Protein AF-A0A935NNP7-F1 (afdb_monomer_lite)

Foldseek 3Di:
DDDDDFFPKDKDAAFDKDKDAAQAKKKKAWQAAKKWKDFPPDPDIRIHHHGDIDIDGGRTIMMITGHHITMMTIGGD

Secondary structure (DSSP, 8-state):
---PPSSEEEEE-TT-EEEEE-SS-EEEEEEEEEEEEE-TT--S-EEEETT-EEEE-TT-EEEEEEEEEEEEEEEE-

Radius of gyration: 11.61 Å; chains: 1; bounding 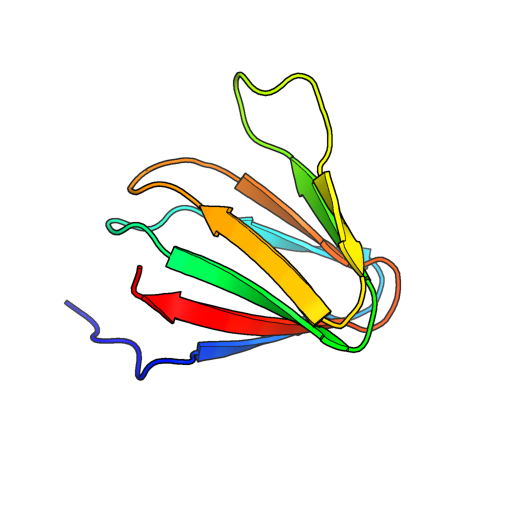box: 32×22×28 Å

pLDDT: mean 92.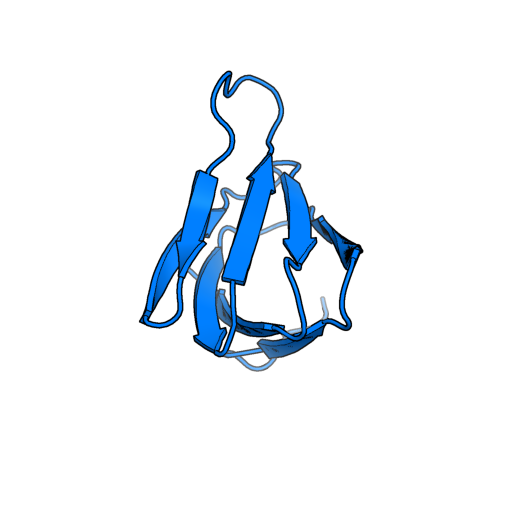91, std 10.81, range [46.0, 98.81]

Sequence (77 aa):
MLQLQTPLVLQLSDGQLLRWTQAMAVTLRVIAGRVWVTRPGDLDDHFLDAGDQLRLDARSRALIGAEGEAKLAVDAA

Structure (mmCIF, N/CA/C/O backbone):
data_AF-A0A935NNP7-F1
#
_entry.id   AF-A0A935NNP7-F1
#
loop_
_atom_site.group_PDB
_atom_site.id
_atom_site.type_symbol
_atom_site.label_atom_id
_atom_site.label_alt_id
_atom_site.label_comp_id
_atom_site.label_asym_id
_atom_site.label_entity_id
_atom_site.label_seq_id
_atom_site.pdbx_PDB_ins_code
_atom_site.Cartn_x
_atom_site.Cartn_y
_atom_site.Cartn_z
_atom_site.occupancy
_atom_site.B_iso_or_equiv
_atom_site.auth_seq_id
_atom_site.auth_comp_id
_atom_site.auth_asym_id
_atom_site.auth_atom_id
_atom_site.pdbx_PDB_model_num
ATOM 1 N N . MET A 1 1 ? 25.934 -1.957 9.941 1.00 52.66 1 MET A N 1
ATOM 2 C CA . MET A 1 1 ? 24.635 -2.020 9.237 1.00 52.66 1 MET A CA 1
ATOM 3 C C . MET A 1 1 ? 23.587 -2.340 10.292 1.00 52.66 1 MET A C 1
ATOM 5 O O . MET A 1 1 ? 23.783 -3.322 10.994 1.00 52.66 1 MET A O 1
ATOM 9 N N . LEU A 1 2 ? 22.581 -1.485 10.506 1.00 46.00 2 LEU A N 1
ATOM 10 C CA . LEU A 1 2 ? 21.526 -1.748 11.495 1.00 46.00 2 LEU A CA 1
ATOM 11 C C . LEU A 1 2 ? 20.726 -2.975 11.035 1.00 46.00 2 LEU A C 1
ATOM 13 O O . LEU A 1 2 ? 20.111 -2.937 9.973 1.00 46.00 2 LEU A O 1
ATOM 17 N N . GLN A 1 3 ? 20.778 -4.069 11.798 1.00 55.62 3 GLN A N 1
ATOM 18 C CA . GLN A 1 3 ? 19.856 -5.188 11.620 1.00 55.62 3 GLN A CA 1
ATOM 19 C C . GLN A 1 3 ? 18.539 -4.796 12.285 1.00 55.62 3 GLN A C 1
ATOM 21 O O . GLN A 1 3 ? 18.453 -4.729 13.509 1.00 55.62 3 GLN A O 1
ATOM 26 N N . LEU A 1 4 ? 17.529 -4.482 11.477 1.00 59.19 4 LEU A N 1
ATOM 27 C CA . LEU A 1 4 ? 16.168 -4.320 11.976 1.00 59.19 4 LEU A CA 1
ATOM 28 C C . LEU A 1 4 ? 15.669 -5.699 12.419 1.00 59.19 4 LEU A C 1
ATOM 30 O O . LEU A 1 4 ? 15.724 -6.655 11.644 1.00 59.19 4 LEU A O 1
ATOM 34 N N . GLN A 1 5 ? 15.214 -5.807 13.667 1.00 70.88 5 GLN A N 1
ATOM 35 C CA . GLN A 1 5 ? 14.478 -6.987 14.113 1.00 70.88 5 GLN A CA 1
A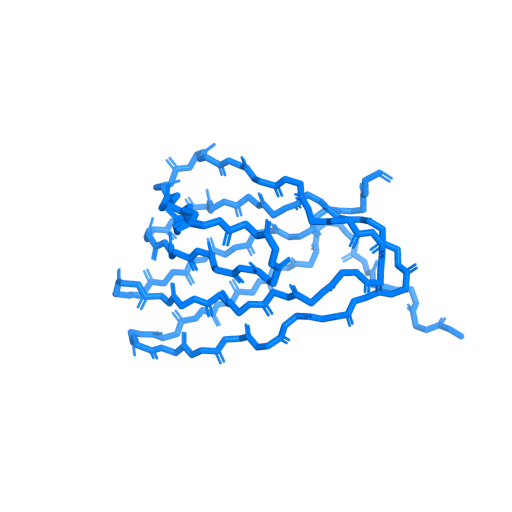TOM 36 C C . GLN A 1 5 ? 13.196 -7.066 13.284 1.00 70.88 5 GLN A C 1
ATOM 38 O O . GLN A 1 5 ? 12.431 -6.104 13.233 1.00 70.88 5 GLN A O 1
ATOM 43 N N . THR A 1 6 ? 13.018 -8.177 12.576 1.00 76.62 6 THR A N 1
ATOM 44 C CA . THR A 1 6 ? 11.855 -8.417 11.722 1.00 76.62 6 THR A CA 1
ATOM 45 C C . THR A 1 6 ? 10.818 -9.264 12.474 1.00 76.62 6 THR A C 1
ATOM 47 O O . THR A 1 6 ? 11.213 -10.202 13.171 1.00 76.62 6 THR A O 1
ATOM 50 N N . PRO A 1 7 ? 9.512 -8.943 12.371 1.00 82.38 7 PRO A N 1
ATOM 51 C CA . PRO A 1 7 ? 8.962 -7.785 11.664 1.00 82.38 7 PRO A CA 1
ATOM 52 C C . PRO A 1 7 ? 9.259 -6.457 12.375 1.00 82.38 7 PRO A C 1
ATOM 54 O O . PRO A 1 7 ? 9.031 -6.317 13.577 1.00 82.38 7 PRO A O 1
ATOM 57 N N . LEU A 1 8 ? 9.675 -5.446 11.606 1.00 91.44 8 LEU A N 1
ATOM 58 C CA . LEU A 1 8 ? 9.600 -4.061 12.067 1.00 91.44 8 LEU A CA 1
ATOM 59 C C . LEU A 1 8 ? 8.137 -3.630 11.979 1.00 91.44 8 LEU A C 1
ATOM 61 O O . LEU A 1 8 ? 7.561 -3.622 10.892 1.00 91.44 8 LEU A O 1
ATOM 65 N N . VAL A 1 9 ? 7.544 -3.257 13.110 1.00 95.44 9 VAL A N 1
ATOM 66 C CA . VAL A 1 9 ? 6.167 -2.760 13.150 1.00 95.44 9 VAL A CA 1
ATOM 67 C C . VAL A 1 9 ? 6.166 -1.239 13.084 1.00 95.44 9 VAL A C 1
ATOM 69 O O . VAL A 1 9 ? 6.841 -0.576 13.870 1.00 95.44 9 VAL A O 1
ATOM 72 N N . LEU A 1 10 ? 5.385 -0.693 12.157 1.00 95.94 10 LEU A N 1
ATOM 73 C CA . LEU A 1 10 ? 5.202 0.739 11.963 1.00 95.94 10 LEU A CA 1
ATOM 74 C C . LEU A 1 10 ? 3.747 1.105 12.246 1.00 95.94 10 LEU A C 1
ATOM 76 O O . LEU A 1 10 ? 2.830 0.400 11.825 1.00 95.94 10 LEU A O 1
ATOM 80 N N . GLN A 1 11 ? 3.550 2.221 12.939 1.00 98.06 11 GLN A N 1
ATOM 81 C CA . GLN A 1 11 ? 2.247 2.853 13.101 1.00 98.06 11 GLN A CA 1
ATOM 82 C C . GLN A 1 11 ? 2.260 4.146 12.292 1.00 98.06 11 GLN A C 1
ATOM 84 O O . GLN A 1 11 ? 3.176 4.956 12.447 1.00 98.06 11 GLN A O 1
ATOM 89 N N . LEU A 1 12 ? 1.265 4.313 11.430 1.00 98.38 12 LEU A N 1
ATOM 90 C CA . LEU A 1 12 ? 1.041 5.527 10.663 1.00 98.38 12 LEU A CA 1
ATOM 91 C C . LEU A 1 12 ? -0.245 6.194 11.149 1.00 98.38 12 LEU A C 1
ATOM 93 O O . LEU A 1 12 ? -1.267 5.527 11.334 1.00 98.38 12 LEU A O 1
ATOM 97 N N . SER A 1 13 ? -0.178 7.503 11.358 1.00 98.62 13 SER A N 1
ATOM 98 C CA . SER A 1 13 ? -1.358 8.340 11.573 1.00 98.62 13 SER A CA 1
ATOM 99 C C . SER A 1 13 ? -2.098 8.583 10.256 1.0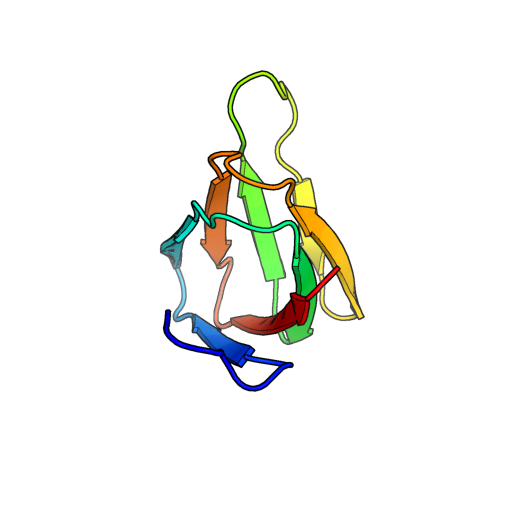0 98.62 13 SER A C 1
ATOM 101 O O . SER A 1 13 ? -1.514 8.444 9.180 1.00 98.62 13 SER A O 1
ATOM 103 N N . ASP A 1 14 ? -3.360 9.005 10.343 1.00 98.44 14 ASP A N 1
ATOM 104 C CA . ASP A 1 14 ? -4.156 9.384 9.172 1.00 98.44 14 ASP A CA 1
ATOM 105 C C . ASP A 1 14 ? -3.437 10.423 8.293 1.00 98.44 14 ASP A C 1
ATOM 107 O O . ASP A 1 14 ? -2.904 11.423 8.786 1.00 98.44 14 ASP A O 1
ATOM 111 N N . GLY A 1 15 ? -3.366 10.141 6.989 1.00 98.19 15 GLY A N 1
ATOM 112 C CA . GLY A 1 15 ? -2.675 10.958 5.993 1.00 98.19 15 GLY A CA 1
ATOM 113 C C . GLY A 1 15 ? -1.144 10.948 6.086 1.00 98.19 15 GLY A C 1
ATOM 114 O O . GLY A 1 15 ? -0.484 11.638 5.304 1.00 98.19 15 GLY A O 1
ATOM 115 N N . GLN A 1 16 ? -0.541 10.193 7.013 1.00 98.62 16 GLN A N 1
ATOM 116 C CA . GLN A 1 16 ? 0.912 10.135 7.138 1.00 98.62 16 GLN A CA 1
ATOM 117 C C . GLN A 1 16 ? 1.539 9.470 5.910 1.00 98.62 16 GLN A C 1
ATOM 119 O O . GLN A 1 16 ? 1.129 8.398 5.464 1.00 98.62 16 GLN A O 1
ATOM 124 N N . LEU A 1 17 ? 2.603 10.102 5.411 1.00 98.31 17 LEU A N 1
ATOM 125 C CA . LEU A 1 17 ? 3.400 9.604 4.301 1.00 98.31 17 LEU A CA 1
ATOM 126 C C . LEU A 1 17 ? 4.733 9.043 4.796 1.00 98.31 17 LEU A C 1
ATOM 128 O O . LEU A 1 17 ? 5.497 9.724 5.484 1.00 98.31 17 LEU A O 1
ATOM 132 N N . LEU A 1 18 ? 5.052 7.824 4.374 1.00 96.94 18 LEU A N 1
ATOM 133 C CA . LEU A 1 18 ? 6.339 7.184 4.598 1.00 96.94 18 LEU A CA 1
ATOM 134 C C . LEU A 1 18 ? 7.076 7.024 3.267 1.00 96.94 18 LEU A C 1
ATOM 136 O O . LEU A 1 18 ? 6.658 6.287 2.374 1.00 96.94 18 LEU A O 1
ATOM 140 N N . ARG A 1 19 ? 8.218 7.703 3.144 1.00 96.62 19 ARG A N 1
ATOM 141 C CA . ARG A 1 19 ? 9.149 7.493 2.031 1.00 96.62 19 ARG A CA 1
ATOM 142 C C . ARG A 1 19 ? 9.965 6.238 2.295 1.00 96.62 19 ARG A C 1
ATOM 144 O O . ARG A 1 19 ? 10.634 6.141 3.321 1.00 96.62 19 ARG A O 1
ATOM 151 N N . TRP A 1 20 ? 9.950 5.313 1.347 1.00 94.00 20 TRP A N 1
ATOM 152 C CA . TRP A 1 20 ? 10.646 4.043 1.461 1.00 94.00 20 TRP A CA 1
ATOM 153 C C . TRP A 1 20 ? 11.763 3.926 0.432 1.00 94.00 20 TRP A C 1
ATOM 155 O O . TRP A 1 20 ? 11.563 4.122 -0.768 1.00 94.00 20 TRP A O 1
ATOM 165 N N . THR A 1 21 ? 12.963 3.596 0.901 1.00 92.44 21 THR A N 1
ATOM 166 C CA . THR A 1 21 ? 14.086 3.132 0.079 1.00 92.44 21 THR A CA 1
ATOM 167 C C . THR A 1 21 ? 14.998 2.320 0.986 1.00 92.44 21 THR A C 1
ATOM 169 O O . THR A 1 21 ? 15.589 2.870 1.912 1.00 92.44 21 THR A O 1
ATOM 172 N N . GLN A 1 22 ? 15.102 1.014 0.748 1.00 86.00 22 GLN A N 1
ATOM 173 C CA . GLN A 1 22 ? 15.945 0.121 1.546 1.00 86.00 22 GLN A CA 1
ATOM 174 C C . GLN A 1 22 ? 16.956 -0.607 0.675 1.00 86.00 22 GLN A C 1
ATOM 176 O O . GLN A 1 22 ? 16.724 -0.839 -0.506 1.00 86.00 22 GLN A O 1
ATOM 181 N N . ALA A 1 23 ? 18.090 -0.991 1.260 1.00 87.69 23 ALA A N 1
ATOM 182 C CA . ALA A 1 23 ? 19.130 -1.726 0.542 1.00 87.69 23 ALA A CA 1
ATOM 183 C C . ALA A 1 23 ? 18.712 -3.158 0.162 1.00 87.69 23 ALA A C 1
ATOM 185 O O . ALA A 1 23 ? 19.290 -3.725 -0.764 1.00 87.69 23 ALA A O 1
ATOM 186 N N . MET A 1 24 ? 17.729 -3.721 0.868 1.00 89.38 24 MET A N 1
ATOM 187 C CA . MET A 1 24 ? 17.206 -5.077 0.695 1.00 89.38 24 MET A CA 1
ATOM 188 C C . MET A 1 24 ? 15.719 -5.050 0.348 1.00 89.38 24 MET A C 1
ATOM 190 O O . MET A 1 24 ? 15.033 -4.068 0.640 1.00 89.38 24 MET A O 1
ATOM 194 N N . ALA A 1 25 ? 15.250 -6.124 -0.285 1.00 93.00 25 ALA A N 1
ATOM 195 C CA . ALA A 1 25 ? 13.832 -6.319 -0.536 1.00 93.00 25 ALA A CA 1
ATOM 196 C C . ALA A 1 25 ? 13.114 -6.646 0.778 1.00 93.00 25 ALA A C 1
ATOM 198 O O . ALA A 1 25 ? 13.687 -7.277 1.669 1.00 93.00 25 ALA A O 1
ATOM 199 N N . VAL A 1 26 ? 11.862 -6.218 0.884 1.00 94.00 26 VAL A N 1
ATOM 200 C CA . VAL A 1 26 ? 11.009 -6.474 2.047 1.00 94.00 26 VAL A CA 1
ATOM 201 C C . VAL A 1 26 ? 9.602 -6.847 1.605 1.00 94.00 26 VAL A C 1
ATOM 203 O O . VAL A 1 26 ? 9.176 -6.501 0.501 1.00 94.00 26 VAL A O 1
ATOM 206 N N . THR A 1 27 ? 8.867 -7.509 2.489 1.00 96.19 27 THR A N 1
ATOM 207 C CA . THR A 1 27 ? 7.420 -7.672 2.360 1.00 96.19 27 THR A CA 1
ATOM 208 C C . THR A 1 27 ? 6.739 -6.723 3.333 1.00 96.19 27 THR A C 1
ATOM 210 O O . THR A 1 27 ? 6.951 -6.804 4.543 1.00 96.19 27 THR A O 1
ATOM 213 N N . LEU A 1 28 ? 5.943 -5.803 2.797 1.00 96.38 28 LEU A N 1
ATOM 214 C CA . LEU A 1 28 ? 5.034 -4.968 3.566 1.00 96.38 28 LEU A CA 1
ATOM 215 C C . LEU A 1 28 ? 3.737 -5.744 3.785 1.00 96.38 28 LEU A C 1
ATOM 217 O O . LEU A 1 28 ? 3.160 -6.226 2.817 1.00 96.38 28 LEU A O 1
ATOM 221 N N . ARG A 1 29 ? 3.260 -5.826 5.024 1.00 98.12 29 ARG A N 1
ATOM 222 C CA . ARG A 1 29 ? 1.963 -6.410 5.374 1.00 98.12 29 ARG A CA 1
ATOM 223 C C . ARG A 1 29 ? 1.138 -5.402 6.150 1.00 98.12 29 ARG A C 1
ATOM 225 O O . ARG A 1 29 ? 1.628 -4.837 7.131 1.00 98.12 29 ARG A O 1
ATOM 232 N N . VAL A 1 30 ? -0.116 -5.213 5.764 1.00 98.50 30 VAL A N 1
ATOM 233 C CA . VAL A 1 30 ? -1.044 -4.375 6.525 1.00 98.50 30 VAL A CA 1
ATOM 234 C C . VAL A 1 30 ? -1.657 -5.219 7.636 1.00 98.50 30 VAL A C 1
ATOM 236 O O . VAL A 1 30 ? -2.314 -6.224 7.385 1.00 98.50 30 VAL A O 1
ATOM 239 N N . ILE A 1 31 ? -1.411 -4.838 8.887 1.00 98.56 31 ILE A N 1
ATOM 240 C CA . ILE A 1 31 ? -1.996 -5.493 10.063 1.00 98.56 31 ILE A CA 1
ATOM 241 C C . ILE A 1 31 ? -3.399 -4.938 10.328 1.00 98.56 31 ILE A C 1
ATOM 243 O O . ILE A 1 31 ? -4.307 -5.696 10.655 1.00 98.56 31 ILE A O 1
ATOM 247 N N . ALA A 1 32 ? -3.563 -3.618 10.229 1.00 98.69 32 ALA A N 1
ATOM 248 C CA . ALA A 1 32 ? -4.823 -2.918 10.460 1.00 98.69 32 ALA A CA 1
ATOM 249 C C . ALA A 1 32 ? -4.854 -1.600 9.677 1.00 98.69 32 ALA A C 1
ATOM 251 O O . ALA A 1 32 ? -3.798 -1.013 9.428 1.00 98.69 32 ALA A O 1
ATOM 252 N N . GLY A 1 33 ? -6.057 -1.124 9.353 1.00 98.50 33 GLY A N 1
ATOM 253 C CA . GLY A 1 33 ? -6.258 0.066 8.525 1.00 98.50 33 GLY A CA 1
ATOM 254 C C . GLY A 1 33 ? -6.015 -0.214 7.044 1.00 98.50 33 GLY A C 1
ATOM 255 O O . GLY A 1 33 ? -6.079 -1.366 6.609 1.00 98.50 33 GLY A O 1
ATOM 256 N N . ARG A 1 34 ? -5.737 0.851 6.290 1.00 98.69 34 ARG A N 1
ATOM 257 C CA . ARG A 1 34 ? -5.510 0.805 4.845 1.00 98.69 34 ARG A CA 1
ATOM 258 C C . ARG A 1 34 ? -4.363 1.725 4.452 1.00 98.69 34 ARG A C 1
ATOM 260 O O . ARG A 1 34 ? -4.195 2.805 5.021 1.00 98.69 34 ARG A O 1
ATOM 267 N N . VAL A 1 35 ? -3.571 1.296 3.476 1.00 98.81 35 VAL A N 1
ATOM 268 C CA . VAL A 1 35 ? -2.530 2.128 2.865 1.00 98.81 35 VAL A CA 1
ATOM 269 C C . VAL A 1 35 ? -2.580 2.031 1.351 1.00 98.81 35 VAL A C 1
ATOM 271 O O . VAL A 1 35 ? -3.040 1.035 0.800 1.00 98.81 35 VAL A O 1
ATOM 274 N N . TRP A 1 36 ? -2.035 3.033 0.678 1.00 98.62 36 TRP A N 1
ATOM 275 C CA . TRP A 1 36 ? -1.684 2.955 -0.733 1.00 98.62 36 TRP A CA 1
ATOM 276 C C . TRP A 1 36 ? -0.173 3.060 -0.910 1.00 98.62 36 TRP A C 1
ATOM 278 O O . TRP A 1 36 ? 0.532 3.684 -0.109 1.00 98.62 36 TRP A O 1
ATOM 288 N N . VAL A 1 37 ? 0.331 2.432 -1.967 1.00 98.38 37 VAL A N 1
ATOM 289 C CA . VAL A 1 37 ? 1.742 2.449 -2.340 1.00 98.38 37 VAL A CA 1
ATOM 290 C C . VAL A 1 37 ? 1.873 2.859 -3.796 1.00 98.38 37 VAL A C 1
ATOM 292 O O . VAL A 1 37 ? 1.359 2.183 -4.681 1.00 98.38 37 VAL A O 1
ATOM 295 N N . THR A 1 38 ? 2.629 3.926 -4.036 1.00 97.81 38 THR A N 1
ATOM 296 C CA . THR A 1 38 ? 3.022 4.359 -5.383 1.00 97.81 38 THR A CA 1
ATOM 297 C C . THR A 1 38 ? 4.530 4.209 -5.563 1.00 97.81 38 THR A C 1
ATOM 299 O O . THR A 1 38 ? 5.308 4.417 -4.618 1.00 97.81 38 THR A O 1
ATOM 302 N N . ARG A 1 39 ? 4.980 3.842 -6.768 1.00 96.06 39 ARG A N 1
ATOM 303 C CA . ARG A 1 39 ? 6.406 3.631 -7.063 1.00 96.06 39 ARG A CA 1
ATOM 304 C C . ARG A 1 39 ? 6.770 4.037 -8.496 1.00 96.06 39 ARG A C 1
ATOM 306 O O . ARG A 1 39 ? 5.969 3.861 -9.405 1.00 96.06 39 ARG A O 1
ATOM 313 N N . PRO A 1 40 ? 7.986 4.563 -8.741 1.00 94.69 40 PRO A N 1
ATOM 314 C CA . PRO A 1 40 ? 8.391 4.970 -10.082 1.00 94.69 40 PRO A CA 1
ATOM 315 C C . PRO A 1 40 ? 8.386 3.802 -11.070 1.00 94.69 40 PRO A C 1
ATOM 317 O O . PRO A 1 40 ? 8.944 2.747 -10.777 1.00 94.69 40 PRO A O 1
ATOM 320 N N . GLY A 1 41 ? 7.840 4.035 -12.263 1.00 93.06 41 GLY A N 1
ATOM 321 C CA . GLY A 1 41 ? 7.780 3.032 -13.330 1.00 93.06 41 GLY A CA 1
ATOM 322 C C . GLY A 1 41 ? 6.625 2.040 -13.193 1.00 93.06 41 GLY A C 1
ATOM 323 O O . GLY A 1 41 ? 6.426 1.240 -14.100 1.00 93.06 41 GLY A O 1
ATOM 324 N N . ASP A 1 42 ? 5.860 2.123 -12.106 1.00 95.31 42 ASP A N 1
ATOM 325 C CA . ASP A 1 42 ? 4.550 1.503 -11.978 1.00 95.31 42 ASP A CA 1
ATOM 326 C C . ASP A 1 42 ? 3.496 2.589 -12.196 1.00 95.31 42 ASP A C 1
ATOM 328 O O . ASP A 1 42 ? 3.601 3.674 -11.623 1.00 95.31 42 ASP A O 1
ATOM 332 N N . LEU A 1 43 ? 2.556 2.340 -13.103 1.00 94.50 43 LEU A N 1
ATOM 333 C CA . LEU A 1 43 ? 1.515 3.315 -13.434 1.00 94.50 43 LEU A CA 1
ATOM 334 C C . LEU A 1 43 ? 0.327 3.223 -12.477 1.00 94.50 43 LEU A C 1
ATOM 336 O O . LEU A 1 43 ? -0.480 4.151 -12.444 1.00 94.50 43 LEU A O 1
ATOM 340 N N . ASP A 1 44 ? 0.246 2.135 -11.712 1.00 96.44 44 ASP A N 1
ATOM 341 C CA . ASP A 1 44 ? -0.837 1.876 -10.782 1.00 96.44 44 ASP A CA 1
ATOM 342 C C . ASP A 1 44 ? -0.413 2.196 -9.345 1.00 96.44 44 ASP A C 1
ATOM 344 O O . ASP A 1 44 ? 0.703 1.895 -8.903 1.00 96.44 44 ASP A O 1
ATOM 348 N N . ASP A 1 45 ? -1.352 2.764 -8.592 1.00 96.94 45 ASP A N 1
ATOM 349 C CA . ASP A 1 45 ? -1.259 2.834 -7.140 1.00 96.94 45 ASP A CA 1
ATOM 350 C C . ASP A 1 45 ? -1.830 1.547 -6.538 1.00 96.94 45 ASP A C 1
ATOM 352 O O . ASP A 1 45 ? -2.935 1.106 -6.865 1.00 96.94 45 ASP A O 1
ATOM 356 N N . HIS A 1 46 ? -1.075 0.942 -5.625 1.00 98.06 46 HIS A N 1
ATOM 357 C CA . HIS A 1 46 ? -1.441 -0.321 -4.990 1.00 98.06 46 HIS A CA 1
ATOM 358 C C . HIS A 1 46 ? -2.089 -0.039 -3.644 1.00 98.06 46 HIS A C 1
ATOM 360 O O . HIS A 1 46 ? -1.398 0.327 -2.694 1.00 98.06 46 HIS A O 1
ATOM 366 N N . PHE A 1 47 ? -3.406 -0.206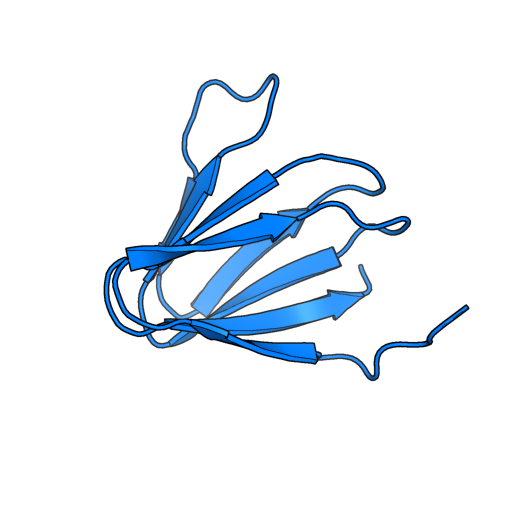 -3.557 1.00 98.50 47 PHE A N 1
ATOM 367 C CA . PHE A 1 47 ? -4.157 -0.088 -2.307 1.00 98.50 47 PHE A CA 1
ATOM 368 C C . PHE A 1 47 ? -4.182 -1.435 -1.586 1.00 98.50 47 PHE A C 1
ATOM 370 O O . PHE A 1 47 ? -4.448 -2.462 -2.205 1.00 98.50 47 PHE A O 1
ATOM 377 N N . LEU A 1 48 ? -3.889 -1.415 -0.289 1.00 98.69 48 LEU A N 1
ATOM 378 C CA . LEU A 1 48 ? -3.745 -2.593 0.558 1.00 98.69 48 LEU A CA 1
ATOM 379 C C . LEU A 1 48 ? -4.593 -2.411 1.813 1.00 98.69 48 LEU A C 1
ATOM 381 O O . LEU A 1 48 ? -4.375 -1.470 2.584 1.00 98.69 48 LEU A O 1
ATOM 385 N N . ASP A 1 49 ? -5.526 -3.329 2.018 1.00 98.75 49 ASP A N 1
ATOM 386 C CA . ASP A 1 49 ? -6.344 -3.427 3.219 1.00 98.75 49 ASP A CA 1
ATOM 387 C C . ASP A 1 49 ? -5.692 -4.365 4.246 1.00 98.75 49 ASP A C 1
ATOM 389 O O . ASP A 1 49 ? -4.713 -5.063 3.971 1.00 98.75 49 ASP A O 1
ATOM 393 N N . ALA A 1 50 ? -6.218 -4.384 5.471 1.00 98.56 50 ALA A N 1
ATOM 394 C CA . ALA A 1 50 ? -5.744 -5.284 6.518 1.00 98.56 50 ALA A CA 1
ATOM 395 C C . ALA A 1 50 ? -5.750 -6.756 6.060 1.00 98.56 50 ALA A C 1
ATOM 397 O O . ALA A 1 50 ? -6.777 -7.296 5.655 1.00 98.56 50 ALA A O 1
ATOM 398 N N . GLY A 1 51 ? -4.598 -7.416 6.186 1.00 98.19 51 GLY A N 1
ATOM 399 C CA . GLY A 1 51 ? -4.353 -8.771 5.693 1.00 98.19 51 GLY A CA 1
ATOM 400 C C . GLY A 1 51 ? -3.582 -8.817 4.373 1.00 98.19 51 GLY A C 1
ATOM 401 O O . GLY A 1 51 ? -2.912 -9.820 4.117 1.00 98.19 51 GLY A O 1
ATOM 402 N N . ASP A 1 52 ? -3.593 -7.738 3.588 1.00 98.62 52 ASP A N 1
ATOM 403 C CA . ASP A 1 52 ? -2.880 -7.688 2.318 1.00 98.62 52 ASP A CA 1
ATOM 404 C C . ASP A 1 52 ? -1.372 -7.495 2.505 1.00 98.62 52 ASP A C 1
ATOM 406 O O . ASP A 1 52 ? -0.871 -7.027 3.539 1.00 98.62 52 ASP A O 1
ATOM 410 N N . GLN A 1 53 ? -0.629 -7.863 1.460 1.00 98.25 53 GLN A N 1
ATOM 411 C CA . GLN A 1 53 ? 0.822 -7.766 1.428 1.00 98.25 53 GLN A CA 1
ATOM 412 C C . GLN A 1 53 ? 1.349 -7.320 0.063 1.00 98.25 53 GLN A C 1
ATOM 414 O O . GLN A 1 53 ? 0.815 -7.696 -0.979 1.00 98.25 53 GLN A O 1
ATOM 419 N N . LEU A 1 54 ? 2.452 -6.571 0.078 1.00 97.12 54 LEU A N 1
ATOM 420 C CA . LEU A 1 54 ? 3.162 -6.112 -1.113 1.00 97.12 54 LEU A CA 1
ATOM 421 C C . LEU A 1 54 ? 4.670 -6.290 -0.945 1.00 97.12 54 LEU A C 1
ATOM 423 O O . LEU A 1 54 ? 5.258 -5.855 0.046 1.00 97.12 54 LEU A O 1
ATOM 427 N N . ARG A 1 55 ? 5.322 -6.881 -1.949 1.00 96.00 55 ARG A N 1
ATOM 428 C CA . ARG A 1 55 ? 6.786 -6.935 -2.009 1.00 96.00 55 ARG A CA 1
ATOM 429 C C . ARG A 1 55 ? 7.334 -5.601 -2.518 1.00 96.00 55 ARG A C 1
ATOM 431 O O . ARG A 1 55 ? 6.951 -5.139 -3.592 1.00 96.00 55 ARG A O 1
ATOM 438 N N . LEU A 1 56 ? 8.261 -5.015 -1.765 1.00 94.12 56 LEU A N 1
ATOM 439 C CA . LEU A 1 56 ? 9.040 -3.848 -2.175 1.00 94.12 56 LEU A CA 1
ATOM 440 C C . LEU A 1 56 ? 10.467 -4.296 -2.483 1.00 94.12 56 LEU A C 1
ATOM 442 O O . LEU A 1 56 ? 11.161 -4.825 -1.613 1.00 94.12 56 LEU A O 1
ATOM 446 N N . ASP A 1 57 ? 10.906 -4.089 -3.720 1.00 93.44 57 ASP A N 1
ATOM 447 C CA . ASP A 1 57 ? 12.208 -4.566 -4.174 1.00 93.44 57 ASP A CA 1
ATOM 448 C C . ASP A 1 57 ? 13.371 -3.782 -3.564 1.00 93.44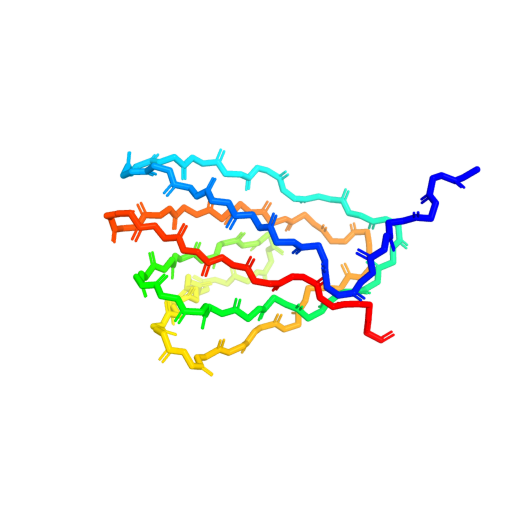 57 ASP A C 1
ATOM 450 O O . ASP A 1 57 ? 13.263 -2.602 -3.208 1.00 93.44 57 ASP A O 1
ATOM 454 N N . ALA A 1 58 ? 14.524 -4.444 -3.487 1.00 92.44 58 ALA A N 1
ATOM 455 C CA . ALA A 1 58 ? 15.757 -3.834 -3.020 1.00 92.44 58 ALA A CA 1
ATOM 456 C C . ALA A 1 58 ? 16.084 -2.578 -3.837 1.00 92.44 58 ALA A C 1
ATOM 458 O O . ALA A 1 58 ? 16.075 -2.594 -5.066 1.00 92.44 58 ALA A O 1
ATOM 459 N N . ARG A 1 59 ? 16.418 -1.491 -3.140 1.00 91.75 59 ARG A N 1
ATOM 460 C CA . ARG A 1 59 ? 16.796 -0.182 -3.700 1.00 91.75 59 ARG A CA 1
ATOM 461 C C . ARG A 1 59 ? 15.710 0.469 -4.563 1.00 91.75 59 ARG A C 1
ATOM 463 O O . ARG A 1 59 ? 15.976 1.498 -5.184 1.00 91.75 59 ARG A O 1
ATOM 470 N N . SER A 1 60 ? 14.495 -0.081 -4.577 1.00 91.12 60 SER A N 1
ATOM 471 C CA . SER A 1 60 ? 13.343 0.575 -5.181 1.00 91.12 60 SER A CA 1
ATOM 472 C C . SER A 1 60 ? 12.860 1.712 -4.282 1.00 91.12 60 SER A C 1
ATOM 474 O O . SER A 1 60 ? 12.965 1.661 -3.052 1.00 91.12 60 SER A O 1
ATOM 476 N N . ARG A 1 61 ? 12.367 2.776 -4.915 1.00 95.69 61 ARG A N 1
ATOM 477 C CA . ARG A 1 61 ? 11.717 3.882 -4.214 1.00 95.69 61 ARG A CA 1
ATOM 478 C C . ARG A 1 61 ? 10.225 3.611 -4.187 1.00 95.69 61 ARG A C 1
ATOM 480 O O . ARG A 1 61 ? 9.658 3.293 -5.226 1.00 95.69 61 ARG A O 1
ATOM 487 N N . ALA A 1 62 ? 9.604 3.811 -3.038 1.00 97.00 62 ALA A N 1
ATOM 488 C CA . ALA A 1 62 ? 8.156 3.826 -2.913 1.00 97.00 62 ALA A CA 1
ATOM 489 C C . ALA A 1 62 ? 7.730 4.951 -1.966 1.00 97.00 62 ALA A C 1
ATOM 491 O O . ALA A 1 62 ? 8.499 5.382 -1.099 1.00 97.00 62 ALA A O 1
ATOM 492 N N . LEU A 1 63 ? 6.509 5.434 -2.144 1.00 98.12 63 LEU A N 1
ATOM 493 C CA . LEU A 1 63 ? 5.828 6.282 -1.178 1.00 98.12 63 LEU A CA 1
ATOM 494 C C . LEU A 1 63 ? 4.602 5.517 -0.688 1.00 98.12 63 LEU A C 1
ATOM 496 O O . LEU A 1 63 ? 3.823 5.025 -1.498 1.00 98.12 63 LEU A O 1
ATOM 500 N N . ILE A 1 64 ? 4.486 5.396 0.630 1.00 98.44 64 ILE A N 1
ATOM 501 C CA . ILE A 1 64 ? 3.395 4.702 1.308 1.00 98.44 64 ILE A CA 1
ATOM 502 C C . ILE A 1 64 ? 2.560 5.774 2.004 1.00 98.44 64 ILE A C 1
ATOM 504 O O . ILE A 1 64 ? 3.118 6.556 2.777 1.00 98.44 64 ILE A O 1
ATOM 508 N N . GLY A 1 65 ? 1.262 5.831 1.727 1.00 98.50 65 GLY A N 1
ATOM 509 C CA . GLY A 1 65 ? 0.334 6.751 2.381 1.00 98.50 65 GLY A CA 1
ATOM 510 C C . GLY A 1 65 ? -0.754 6.004 3.135 1.00 98.50 65 GLY A C 1
ATOM 511 O O . GLY A 1 65 ? -1.274 5.012 2.633 1.00 98.50 65 GLY A O 1
ATOM 512 N N . ALA A 1 66 ? -1.082 6.465 4.340 1.00 98.69 66 ALA A N 1
ATOM 513 C CA . ALA A 1 66 ? -2.164 5.897 5.138 1.00 98.69 66 ALA A CA 1
ATOM 514 C C . ALA A 1 66 ? -3.513 6.566 4.829 1.00 98.69 66 ALA A C 1
ATOM 516 O O . ALA A 1 66 ? -3.599 7.795 4.794 1.00 98.69 66 ALA A O 1
ATOM 517 N N . GLU A 1 67 ? -4.553 5.752 4.623 1.00 98.25 67 GLU A N 1
ATOM 518 C CA . GLU A 1 67 ? -5.954 6.189 4.575 1.00 98.25 67 GLU A CA 1
ATOM 519 C C . GLU A 1 67 ? -6.599 5.871 5.932 1.00 98.25 67 GLU A C 1
ATOM 521 O O . GLU A 1 67 ? -7.080 4.760 6.160 1.00 98.25 67 GLU A O 1
ATOM 526 N N . GLY A 1 68 ? -6.560 6.825 6.867 1.00 98.12 68 GLY A N 1
ATOM 527 C CA . GLY A 1 68 ? -6.843 6.581 8.282 1.00 98.12 68 GLY A CA 1
ATOM 528 C C . GLY A 1 68 ? -5.630 6.067 9.066 1.00 98.12 68 GLY A C 1
ATOM 529 O O . GLY A 1 68 ? -4.506 6.012 8.569 1.00 98.12 68 GLY A O 1
ATOM 530 N N . GLU A 1 69 ? -5.844 5.695 10.331 1.00 98.38 69 GLU A N 1
ATOM 531 C CA . GLU A 1 69 ? -4.800 5.050 11.135 1.00 98.38 69 GLU A CA 1
ATOM 532 C C . GLU A 1 69 ? -4.448 3.675 10.555 1.00 98.38 69 GLU A C 1
ATOM 534 O O . GLU A 1 69 ? -5.327 2.841 10.330 1.00 98.38 69 GLU A O 1
ATOM 539 N N . ALA A 1 70 ? -3.154 3.413 10.361 1.00 98.69 70 ALA A N 1
ATOM 540 C CA . ALA A 1 70 ? -2.684 2.159 9.785 1.00 98.69 70 ALA A CA 1
ATOM 541 C C . ALA A 1 70 ? -1.531 1.552 10.584 1.00 98.69 70 ALA A C 1
ATOM 543 O O . ALA A 1 70 ? -0.635 2.245 11.074 1.00 98.69 70 ALA A O 1
ATOM 544 N N . LYS A 1 71 ? -1.533 0.223 10.680 1.00 98.56 71 LYS A N 1
ATOM 545 C CA . LYS A 1 71 ? -0.471 -0.557 11.313 1.00 98.56 71 LYS A CA 1
ATOM 546 C C . LYS A 1 71 ? 0.125 -1.518 10.301 1.00 98.56 71 LYS A C 1
ATOM 548 O O . LYS A 1 71 ? -0.595 -2.312 9.702 1.00 98.56 71 LYS A O 1
ATOM 553 N N . LEU A 1 72 ? 1.442 -1.471 10.148 1.00 97.94 72 LEU A N 1
ATOM 554 C CA . LEU A 1 72 ? 2.182 -2.215 9.135 1.00 97.94 72 LEU A CA 1
ATOM 555 C C . LEU A 1 72 ? 3.234 -3.105 9.796 1.00 97.94 72 LEU A C 1
ATOM 557 O O . LEU A 1 72 ? 3.880 -2.688 10.756 1.00 97.94 72 LEU A O 1
ATOM 561 N N . ALA A 1 73 ? 3.436 -4.304 9.262 1.00 97.12 73 ALA A N 1
ATOM 562 C CA . ALA A 1 73 ? 4.628 -5.109 9.504 1.00 97.12 73 ALA A CA 1
ATOM 563 C C . ALA A 1 73 ? 5.524 -5.077 8.268 1.00 97.12 73 ALA A C 1
ATOM 565 O O . ALA A 1 73 ? 5.044 -5.182 7.139 1.00 97.12 73 ALA A O 1
ATOM 566 N N . VAL A 1 74 ? 6.827 -4.952 8.493 1.00 95.00 74 VAL A N 1
ATOM 567 C CA . VAL A 1 74 ? 7.845 -5.066 7.453 1.00 95.00 74 VAL A CA 1
ATOM 568 C C . VAL A 1 74 ? 8.731 -6.264 7.761 1.00 95.00 74 VAL A C 1
ATOM 570 O O . VAL A 1 74 ? 9.502 -6.250 8.724 1.00 95.00 74 VAL A O 1
ATOM 573 N N . ASP A 1 75 ? 8.621 -7.281 6.914 1.00 92.81 75 ASP A N 1
ATOM 574 C CA . ASP A 1 75 ? 9.399 -8.514 6.963 1.00 92.81 75 ASP A CA 1
ATOM 575 C C . ASP A 1 75 ? 10.561 -8.436 5.959 1.00 92.81 75 ASP A C 1
ATOM 577 O O . ASP A 1 75 ? 10.397 -7.920 4.850 1.00 92.81 75 ASP A O 1
ATOM 581 N N . ALA A 1 76 ? 11.740 -8.957 6.310 1.00 86.88 76 ALA A N 1
ATOM 582 C CA . ALA A 1 76 ? 12.796 -9.172 5.317 1.00 86.88 76 ALA A CA 1
ATOM 583 C C . ALA A 1 76 ? 12.316 -10.225 4.303 1.00 86.88 76 ALA A C 1
ATOM 585 O O . ALA A 1 76 ? 11.729 -11.232 4.704 1.00 86.88 76 ALA A O 1
ATOM 586 N N . ALA A 1 77 ? 12.514 -9.957 3.010 1.00 72.81 77 ALA A N 1
ATOM 587 C CA . ALA A 1 77 ? 12.068 -10.832 1.922 1.00 72.81 77 ALA A CA 1
ATOM 588 C C . ALA A 1 77 ? 13.103 -11.883 1.506 1.00 72.81 77 ALA A C 1
ATOM 590 O O . ALA A 1 77 ? 14.294 -11.736 1.866 1.00 72.81 77 ALA A O 1
#